Protein AF-A0A7S1EJX0-F1 (afdb_monomer)

Mean predicted aligned error: 4.95 Å

Nearest PDB structures (foldseek):
  8fhs-assembly1_A  TM=8.852E-01  e=8.844E-07  Homo sapiens
  6kzp-assembly1_A  TM=8.295E-01  e=1.237E-06  Homo sapiens
  7tj9-assembly1_A  TM=8.558E-01  e=1.935E-05  Homo sapiens
  7tj8-assembly1_A  TM=8.433E-01  e=1.480E-05  Homo sapiens
  7xve-assembly1_A  TM=8.332E-01  e=1.184E-04  Homo sapiens

Organism: Hemiselmis andersenii (NCBI:txid464988)

Foldseek 3Di:
DVVVVVVLVVLLVQLVVCCVQFQQQLKAKPDPVDFFQVVQADADPVPRHGIDIDHPPQHSNDSVSSSVLSVCCVVVPVVVVVVQSSQQGDDNGTHGDGRPD

Radius of gyration: 15.74 Å; Cα contacts (8 Å, |Δi|>4): 158; chains: 1; bounding box: 34×25×48 Å

Structure (mmCIF, N/CA/C/O backbone):
data_AF-A0A7S1EJX0-F1
#
_entry.id   AF-A0A7S1EJX0-F1
#
loop_
_atom_site.group_PDB
_atom_site.id
_atom_site.type_symbol
_atom_site.label_atom_id
_atom_site.label_alt_id
_atom_site.label_comp_id
_atom_site.label_asym_id
_atom_site.label_entity_id
_atom_site.label_seq_id
_atom_site.pdbx_PDB_ins_code
_atom_site.Cartn_x
_atom_site.Cartn_y
_atom_site.Cartn_z
_atom_site.occupancy
_atom_site.B_iso_or_equiv
_atom_site.auth_seq_id
_atom_site.auth_comp_id
_atom_site.auth_asym_id
_atom_site.auth_atom_id
_atom_site.pdbx_PDB_model_num
ATOM 1 N N . LEU A 1 1 ? -12.470 -1.502 28.607 1.00 82.88 1 LEU A N 1
ATOM 2 C CA . LEU A 1 1 ? -13.043 -2.357 27.542 1.00 82.88 1 LEU A CA 1
ATOM 3 C C . LEU A 1 1 ? -13.936 -1.556 26.591 1.00 82.88 1 LEU A C 1
ATOM 5 O O . LEU A 1 1 ? -13.621 -1.531 25.413 1.00 82.88 1 LEU A O 1
ATOM 9 N N . ASN A 1 2 ? -14.955 -0.834 27.083 1.00 93.19 2 ASN A N 1
ATOM 10 C CA . ASN A 1 2 ? -15.875 -0.037 26.246 1.00 93.19 2 ASN A CA 1
ATOM 11 C C . ASN A 1 2 ? -15.180 0.869 25.213 1.00 93.19 2 ASN A C 1
ATOM 13 O O . ASN A 1 2 ? -15.499 0.799 24.034 1.00 93.19 2 ASN A O 1
ATOM 17 N N . THR A 1 3 ? -14.183 1.657 25.621 1.00 92.94 3 THR A N 1
ATOM 18 C CA . THR A 1 3 ? -13.465 2.567 24.710 1.00 92.94 3 THR A CA 1
ATOM 19 C C . THR A 1 3 ? -12.691 1.835 23.611 1.00 92.94 3 THR A C 1
ATOM 21 O O . THR A 1 3 ? -12.673 2.279 22.469 1.00 92.94 3 THR A O 1
ATOM 24 N N . VAL A 1 4 ? -12.089 0.687 23.936 1.00 93.38 4 VAL A N 1
ATOM 25 C CA . VAL A 1 4 ? -11.338 -0.130 22.968 1.00 93.38 4 VAL A CA 1
ATOM 26 C C . VAL A 1 4 ? -12.286 -0.748 21.944 1.00 93.38 4 VAL A C 1
ATOM 28 O O . VAL A 1 4 ? -11.995 -0.730 20.755 1.00 93.38 4 VAL A O 1
ATOM 31 N N . VAL A 1 5 ? -13.445 -1.239 22.392 1.00 95.38 5 VAL A N 1
ATOM 32 C CA . VAL A 1 5 ? -14.469 -1.801 21.500 1.00 95.38 5 VAL A CA 1
ATOM 33 C C . VAL A 1 5 ? -14.961 -0.743 20.513 1.00 95.38 5 VAL A C 1
ATOM 35 O O . VAL A 1 5 ? -15.015 -1.012 19.319 1.00 95.38 5 VAL A O 1
ATOM 38 N N . ILE A 1 6 ? -15.239 0.476 20.985 1.00 95.56 6 ILE A N 1
ATOM 39 C CA . ILE A 1 6 ? -15.656 1.586 20.117 1.00 95.56 6 ILE A CA 1
ATOM 40 C C . ILE A 1 6 ? -14.575 1.908 19.075 1.00 95.56 6 ILE A C 1
ATOM 42 O O . ILE A 1 6 ? -14.896 2.068 17.899 1.00 95.56 6 ILE A O 1
ATOM 46 N N . ALA A 1 7 ? -13.302 1.957 19.479 1.00 94.06 7 ALA A N 1
ATOM 47 C CA . ALA A 1 7 ? -12.195 2.212 18.557 1.00 94.06 7 ALA A CA 1
ATOM 48 C C . ALA A 1 7 ? -12.068 1.118 17.481 1.00 94.06 7 ALA A C 1
ATOM 50 O O . ALA A 1 7 ? -11.949 1.430 16.299 1.00 94.06 7 ALA A O 1
ATOM 51 N N . LEU A 1 8 ? -12.172 -0.160 17.863 1.00 93.81 8 LEU A N 1
ATOM 52 C CA . LEU A 1 8 ? -12.144 -1.278 16.913 1.00 93.81 8 LEU A CA 1
ATOM 53 C C . LEU A 1 8 ? -13.333 -1.242 15.945 1.00 93.81 8 LEU A C 1
ATOM 55 O O . LEU A 1 8 ? -13.154 -1.484 14.754 1.00 93.81 8 LEU A O 1
ATOM 59 N N . CYS A 1 9 ? -14.532 -0.890 16.421 1.00 95.38 9 CYS A N 1
ATOM 60 C CA . CYS A 1 9 ? -15.697 -0.699 15.556 1.00 95.38 9 CYS A CA 1
ATOM 61 C C . CYS A 1 9 ? -15.484 0.445 14.557 1.00 95.38 9 CYS A C 1
ATOM 63 O O . CYS A 1 9 ? -15.831 0.298 13.387 1.00 95.38 9 CYS A O 1
ATOM 65 N N . ALA A 1 10 ? -14.886 1.560 14.986 1.00 95.06 10 ALA A N 1
ATOM 66 C CA . ALA A 1 10 ? -14.556 2.662 14.088 1.00 95.06 10 ALA A CA 1
ATOM 67 C C . ALA A 1 10 ? -13.551 2.223 13.009 1.00 95.06 10 ALA A C 1
ATOM 69 O O . ALA A 1 10 ? -13.802 2.436 11.824 1.00 95.06 10 ALA A O 1
ATOM 70 N N . PHE A 1 11 ? -12.463 1.542 13.390 1.00 95.06 11 PHE A N 1
ATOM 71 C CA . PHE A 1 11 ? -11.486 1.023 12.426 1.00 95.06 11 PHE A CA 1
ATOM 72 C C . PHE A 1 11 ? -12.091 0.012 11.461 1.00 95.06 11 PHE A C 1
ATOM 74 O O . PHE A 1 11 ? -11.742 0.025 10.286 1.00 95.06 11 PHE A O 1
ATOM 81 N N . PHE A 1 12 ? -13.026 -0.819 11.918 1.00 95.19 12 PHE A N 1
ATOM 82 C CA . PHE A 1 12 ? -13.729 -1.752 11.048 1.00 95.19 12 PHE A CA 1
ATOM 83 C C . PHE A 1 12 ? -14.580 -1.024 9.998 1.00 95.19 12 PHE A C 1
ATOM 85 O O . PHE A 1 12 ? -14.499 -1.347 8.816 1.00 95.19 12 PHE A O 1
ATOM 92 N N . VAL A 1 13 ? -15.351 -0.005 10.397 1.00 95.75 13 VAL A N 1
ATOM 93 C CA . VAL A 1 13 ? -16.177 0.783 9.462 1.00 95.75 13 VAL A CA 1
ATOM 94 C C . VAL A 1 13 ? -15.309 1.503 8.427 1.00 95.75 13 VAL A C 1
ATOM 96 O O . VAL A 1 13 ? -15.585 1.420 7.229 1.00 95.75 13 VAL A O 1
ATOM 99 N N . PHE A 1 14 ? -14.228 2.158 8.860 1.00 93.81 14 PHE A N 1
ATOM 100 C CA . PHE A 1 14 ? -13.286 2.794 7.935 1.00 93.81 14 PHE A CA 1
ATOM 101 C C . PHE A 1 14 ? -12.531 1.774 7.075 1.00 93.81 14 PHE A C 1
ATOM 103 O O . PHE A 1 14 ? -12.295 2.030 5.898 1.00 93.81 14 PHE A O 1
ATOM 110 N N . GLY A 1 15 ? -12.226 0.595 7.618 1.00 93.75 15 GLY A N 1
ATOM 111 C CA . GLY A 1 15 ? -11.628 -0.517 6.888 1.00 93.75 15 GLY A CA 1
ATOM 112 C C . GLY A 1 15 ? -12.515 -0.991 5.737 1.00 93.75 15 GLY A C 1
ATOM 113 O O . GLY A 1 15 ? -12.033 -1.115 4.615 1.00 93.75 15 GLY A O 1
ATOM 114 N N . VAL A 1 16 ? -13.823 -1.171 5.966 1.00 94.19 16 VAL A N 1
ATOM 115 C CA . VAL A 1 16 ? -14.790 -1.506 4.900 1.00 94.19 16 VAL A CA 1
ATOM 116 C C . VAL A 1 16 ? -14.780 -0.445 3.798 1.00 94.19 16 VAL A C 1
ATOM 118 O O . VAL A 1 16 ? -14.729 -0.785 2.617 1.00 94.19 16 VAL A O 1
ATOM 121 N N . MET A 1 17 ? -14.807 0.835 4.176 1.00 93.06 17 MET A N 1
ATOM 122 C CA . MET A 1 17 ? -14.772 1.944 3.220 1.00 93.06 17 MET A CA 1
ATOM 123 C C . MET A 1 17 ? -13.468 1.951 2.408 1.00 93.06 17 MET A C 1
ATOM 125 O O . MET A 1 17 ? -13.501 2.125 1.192 1.00 93.06 17 MET A O 1
ATOM 129 N N . ALA A 1 18 ? -12.326 1.700 3.052 1.00 90.50 18 ALA A N 1
ATOM 130 C CA . ALA A 1 18 ? -11.026 1.641 2.391 1.00 90.50 18 ALA A CA 1
ATOM 131 C C . ALA A 1 18 ? -10.949 0.505 1.356 1.00 90.50 18 ALA A C 1
ATOM 133 O O . ALA A 1 18 ? -10.489 0.731 0.239 1.00 90.50 18 ALA A O 1
ATOM 134 N N . VAL A 1 19 ? -11.474 -0.688 1.669 1.00 91.50 19 VAL A N 1
ATOM 135 C CA . VAL A 1 19 ? -11.551 -1.806 0.705 1.00 91.50 19 VAL A CA 1
ATOM 136 C C . VAL A 1 19 ? -12.361 -1.413 -0.536 1.00 91.50 19 VAL A C 1
ATOM 138 O O . VAL A 1 19 ? -11.999 -1.773 -1.655 1.00 91.50 19 VAL A O 1
ATOM 141 N N . GLN A 1 20 ? -13.448 -0.655 -0.366 1.00 89.56 20 GLN A N 1
ATOM 142 C CA . GLN A 1 20 ? -14.285 -0.227 -1.491 1.00 89.56 20 GLN A CA 1
ATOM 143 C C . GLN A 1 20 ? -13.605 0.823 -2.374 1.00 89.56 20 GLN A C 1
ATOM 145 O O . GLN A 1 20 ? -13.761 0.778 -3.592 1.00 89.56 20 GLN A O 1
ATOM 150 N N . LEU A 1 21 ? -12.852 1.751 -1.777 1.00 87.69 21 LEU A N 1
ATOM 151 C CA . LEU A 1 21 ? -12.210 2.845 -2.507 1.00 87.69 21 LEU A CA 1
ATOM 152 C C . LEU A 1 21 ? -10.902 2.423 -3.190 1.00 87.69 21 LEU A C 1
ATOM 154 O O . LEU A 1 21 ? -10.663 2.807 -4.331 1.00 87.69 21 LEU A O 1
ATOM 158 N N . ILE A 1 22 ? -10.056 1.650 -2.502 1.00 85.75 22 ILE A N 1
ATOM 159 C CA . ILE A 1 22 ? -8.667 1.388 -2.925 1.00 85.75 22 ILE A CA 1
ATOM 160 C C . ILE A 1 22 ? -8.247 -0.088 -2.829 1.00 85.75 22 ILE A C 1
ATOM 162 O O . ILE A 1 22 ? -7.066 -0.405 -2.951 1.00 85.75 22 ILE A O 1
ATOM 166 N N . GLY A 1 23 ? -9.199 -1.005 -2.621 1.00 79.88 23 GLY A N 1
ATOM 167 C CA . GLY A 1 23 ? -8.931 -2.397 -2.237 1.00 79.88 23 GLY A CA 1
ATOM 168 C C . GLY A 1 23 ? -7.968 -3.185 -3.126 1.00 79.88 23 GLY A C 1
ATOM 169 O O . GLY A 1 23 ? -7.250 -4.052 -2.644 1.00 79.88 23 GLY A O 1
ATOM 170 N N . ASP A 1 24 ? -7.935 -2.880 -4.417 1.00 77.00 24 ASP A N 1
ATOM 171 C CA . ASP A 1 24 ? -7.191 -3.651 -5.421 1.00 77.00 24 ASP A CA 1
ATOM 172 C C . ASP A 1 24 ? -6.457 -2.716 -6.408 1.00 77.00 24 ASP A C 1
ATOM 174 O O . ASP A 1 24 ? -5.969 -3.144 -7.440 1.00 77.00 24 ASP A O 1
ATOM 178 N N . SER A 1 25 ? -6.363 -1.411 -6.116 1.00 83.50 25 SER A N 1
ATOM 179 C CA . SER A 1 25 ? -5.783 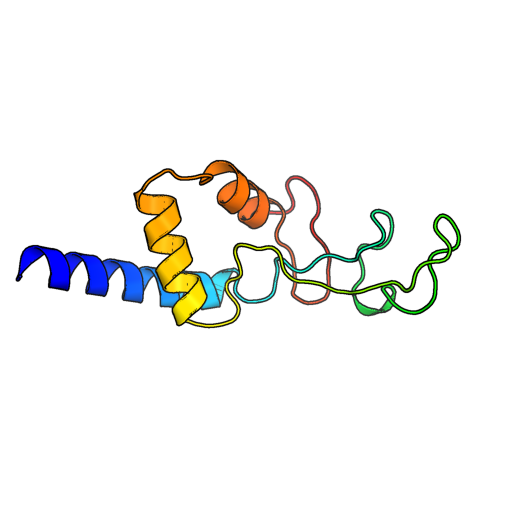-0.403 -7.027 1.00 83.50 25 SER A CA 1
ATOM 180 C C . SER A 1 25 ? -4.337 0.000 -6.711 1.00 83.50 25 SER A C 1
ATOM 182 O O . SER A 1 25 ? -3.791 0.886 -7.368 1.00 83.50 25 SER A O 1
ATOM 184 N N . THR A 1 26 ? -3.706 -0.635 -5.719 1.00 81.69 26 THR A N 1
ATOM 185 C CA . THR A 1 26 ? -2.341 -0.322 -5.245 1.00 81.69 26 THR A CA 1
ATOM 186 C C . THR A 1 26 ? -1.287 -1.356 -5.666 1.00 81.69 26 THR A C 1
ATOM 188 O O . THR A 1 26 ? -0.177 -1.384 -5.125 1.00 81.69 26 THR A O 1
ATOM 191 N N . GLY A 1 27 ? -1.626 -2.241 -6.608 1.00 87.12 27 GLY A N 1
ATOM 192 C CA . GLY A 1 27 ? -0.696 -3.221 -7.173 1.00 87.12 27 GLY A CA 1
ATOM 193 C C . GLY A 1 27 ? 0.397 -2.566 -8.018 1.00 87.12 27 GLY A C 1
ATOM 194 O O . GLY A 1 27 ? 0.179 -1.523 -8.628 1.00 87.12 27 GLY A O 1
ATOM 195 N N . TYR A 1 28 ? 1.583 -3.173 -8.056 1.00 88.50 28 TYR A N 1
ATOM 196 C CA . TYR A 1 28 ? 2.697 -2.706 -8.878 1.00 88.50 28 TYR A CA 1
ATOM 197 C C . TYR A 1 28 ? 3.447 -3.874 -9.526 1.00 88.50 28 TYR A C 1
ATOM 199 O O . TYR A 1 28 ? 3.488 -4.988 -8.995 1.00 88.50 28 TYR A O 1
ATOM 207 N N . CYS A 1 29 ? 4.055 -3.604 -10.680 1.00 90.62 29 CYS A N 1
ATOM 208 C CA . CYS A 1 29 ? 4.957 -4.537 -11.339 1.00 90.62 29 CYS A CA 1
ATOM 209 C C . CYS A 1 29 ? 6.372 -4.405 -10.765 1.00 90.62 29 CYS A C 1
ATOM 211 O O . CYS A 1 29 ? 6.808 -3.311 -10.412 1.00 90.62 29 CYS A O 1
ATOM 213 N N . SER A 1 30 ? 7.123 -5.504 -10.720 1.00 89.00 30 SER A N 1
ATOM 214 C CA . SER A 1 30 ? 8.549 -5.483 -10.366 1.00 89.00 30 SER A CA 1
ATOM 215 C C . SER A 1 30 ? 9.401 -4.628 -11.314 1.00 89.00 30 SER A C 1
ATOM 217 O O . SER A 1 30 ? 10.475 -4.178 -10.924 1.00 89.00 30 SER A O 1
ATOM 219 N N . ASP A 1 31 ? 8.937 -4.438 -12.552 1.00 86.94 31 ASP A N 1
ATOM 220 C CA . ASP A 1 31 ? 9.555 -3.576 -13.558 1.00 86.94 31 ASP A CA 1
ATOM 221 C C . ASP A 1 31 ? 8.955 -2.156 -13.464 1.00 86.94 31 ASP A C 1
ATOM 223 O O . ASP A 1 31 ? 7.745 -1.999 -13.656 1.00 86.94 31 ASP A O 1
ATOM 227 N N . PRO A 1 32 ? 9.764 -1.116 -13.180 1.00 82.62 32 PRO A N 1
ATOM 228 C CA . PRO A 1 32 ? 9.276 0.249 -12.984 1.00 82.62 32 PRO A CA 1
ATOM 229 C C . PRO A 1 32 ? 8.729 0.901 -14.261 1.00 82.62 32 PRO A C 1
ATOM 231 O O . PRO A 1 32 ? 8.016 1.901 -14.169 1.00 82.62 32 PRO A O 1
ATOM 234 N N . PHE A 1 33 ? 9.048 0.372 -15.446 1.00 84.50 33 PHE A N 1
ATOM 235 C CA . PHE A 1 33 ? 8.572 0.925 -16.716 1.00 84.50 33 PHE A CA 1
ATOM 236 C C . PHE A 1 33 ? 7.217 0.352 -17.143 1.00 84.50 33 PHE A C 1
ATOM 238 O O . PHE A 1 33 ? 6.549 0.917 -18.011 1.00 84.50 33 PHE A O 1
ATOM 245 N N . VAL A 1 34 ? 6.789 -0.752 -16.526 1.00 86.81 34 VAL A N 1
ATOM 246 C CA . VAL A 1 34 ? 5.551 -1.448 -16.873 1.00 86.81 34 VAL A CA 1
ATOM 247 C C . VAL A 1 34 ? 4.440 -1.048 -15.908 1.00 86.81 34 VAL A C 1
ATOM 249 O O . VAL A 1 34 ? 4.374 -1.491 -14.765 1.00 86.81 34 VAL A O 1
ATOM 252 N N . LEU A 1 35 ? 3.534 -0.208 -16.406 1.00 86.81 35 LEU A N 1
ATOM 253 C CA . LEU A 1 35 ? 2.390 0.312 -15.653 1.00 86.81 35 LEU A CA 1
ATOM 254 C C . LEU A 1 35 ? 1.093 -0.458 -15.913 1.00 86.81 35 LEU A C 1
ATOM 256 O O . LEU A 1 35 ? 0.093 -0.174 -15.271 1.00 86.81 35 LEU A O 1
ATOM 260 N N . ASP A 1 36 ? 1.070 -1.387 -16.860 1.00 88.81 36 ASP A N 1
ATOM 261 C CA . ASP A 1 36 ? -0.117 -2.184 -17.167 1.00 88.81 36 ASP A CA 1
ATOM 262 C C . ASP A 1 36 ? 0.083 -3.606 -16.642 1.00 88.81 36 ASP A C 1
ATOM 264 O O . ASP A 1 36 ? 1.094 -4.256 -16.932 1.00 88.81 36 ASP A O 1
ATOM 268 N N . ARG A 1 37 ? -0.881 -4.104 -15.866 1.00 86.81 37 ARG A N 1
ATOM 269 C CA . ARG A 1 37 ? -0.861 -5.458 -15.314 1.00 86.81 37 ARG A CA 1
ATOM 270 C C . ARG A 1 37 ? -0.759 -6.511 -16.412 1.00 86.81 37 ARG A C 1
ATOM 272 O O . ARG A 1 37 ? -0.046 -7.495 -16.229 1.00 86.81 37 ARG A O 1
ATOM 279 N N . ALA A 1 38 ? -1.414 -6.301 -17.556 1.00 87.38 38 ALA A N 1
ATOM 280 C CA . ALA A 1 38 ? -1.370 -7.239 -18.678 1.00 87.38 38 ALA A CA 1
ATOM 281 C C . ALA A 1 38 ? 0.024 -7.319 -19.321 1.00 87.38 38 ALA A C 1
ATOM 283 O O . ALA A 1 38 ? 0.407 -8.360 -19.851 1.00 87.38 38 ALA A O 1
ATOM 284 N N . MET A 1 39 ? 0.795 -6.231 -19.247 1.00 85.88 39 MET A N 1
ATOM 285 C CA . MET A 1 39 ? 2.165 -6.159 -19.757 1.00 85.88 39 MET A CA 1
ATOM 286 C C . MET A 1 39 ? 3.204 -6.639 -18.733 1.00 85.88 39 MET A C 1
ATOM 288 O O . MET A 1 39 ? 4.351 -6.894 -19.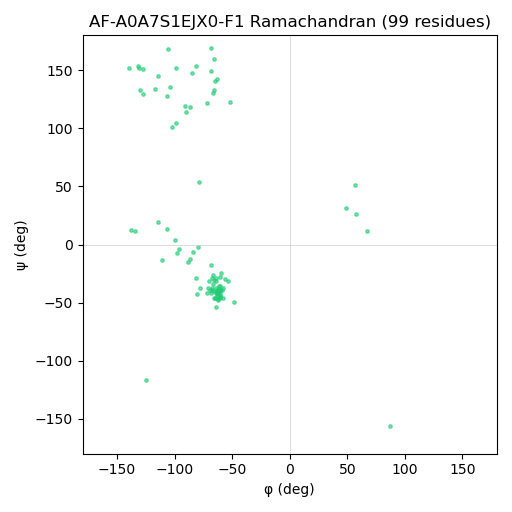099 1.00 85.88 39 MET A O 1
ATOM 292 N N . CYS A 1 40 ? 2.822 -6.809 -17.461 1.00 86.81 40 CYS A N 1
ATOM 293 C CA . CYS A 1 40 ? 3.684 -7.320 -16.390 1.00 86.81 40 CYS A CA 1
ATOM 294 C C . CYS A 1 40 ? 3.827 -8.852 -16.455 1.00 86.81 40 CYS A C 1
ATOM 296 O O . CYS A 1 40 ? 3.568 -9.574 -15.493 1.00 86.81 40 CYS A O 1
ATOM 298 N N . VAL A 1 41 ? 4.222 -9.360 -17.619 1.00 87.44 41 VAL A N 1
ATOM 299 C CA . VAL A 1 41 ? 4.441 -10.784 -17.883 1.00 87.44 41 VAL A CA 1
ATOM 300 C C . VAL A 1 41 ? 5.786 -10.991 -18.580 1.00 87.44 41 VAL A C 1
ATOM 302 O O . VAL A 1 41 ? 6.305 -10.102 -19.258 1.00 87.44 41 VAL A O 1
ATOM 305 N N . GLY A 1 42 ? 6.369 -12.177 -18.405 1.00 87.56 42 GLY A N 1
ATOM 306 C CA . GLY A 1 42 ? 7.644 -12.549 -19.020 1.00 87.56 42 GLY A CA 1
ATOM 307 C C . GLY A 1 42 ? 8.870 -12.151 -18.198 1.00 87.56 42 GLY A C 1
ATOM 308 O O . GLY A 1 42 ? 8.807 -12.032 -16.975 1.00 87.56 42 GLY A O 1
ATOM 309 N N . VAL A 1 43 ? 10.006 -12.007 -18.876 1.00 85.38 43 VAL A N 1
ATOM 310 C CA . VAL A 1 43 ? 11.299 -11.663 -18.271 1.00 85.38 43 VAL A CA 1
ATOM 311 C C . VAL A 1 43 ? 11.598 -10.195 -18.555 1.00 85.38 43 VAL A C 1
ATOM 313 O O . VAL A 1 43 ? 11.384 -9.717 -19.666 1.00 85.38 43 VAL A O 1
ATOM 316 N N . ASP A 1 44 ? 12.058 -9.482 -17.536 1.00 84.81 44 ASP A N 1
ATOM 317 C CA . ASP A 1 44 ? 12.582 -8.131 -17.669 1.00 84.81 44 ASP A CA 1
ATOM 318 C C . ASP A 1 44 ? 13.950 -8.181 -18.366 1.00 84.81 44 ASP A C 1
ATOM 320 O O . ASP A 1 44 ? 14.874 -8.848 -17.898 1.00 84.81 44 ASP A O 1
ATOM 324 N N . GLU A 1 45 ? 14.076 -7.488 -19.497 1.00 80.50 45 GLU A N 1
ATOM 325 C CA . GLU A 1 45 ? 15.296 -7.460 -20.309 1.00 80.50 45 GLU A CA 1
ATOM 326 C C . GLU A 1 45 ? 16.459 -6.758 -19.596 1.00 80.50 45 GLU A C 1
ATOM 328 O O . GLU A 1 45 ? 17.617 -7.081 -19.854 1.00 80.50 45 GLU A O 1
ATOM 333 N N . ALA A 1 46 ? 16.170 -5.832 -18.674 1.00 81.94 46 ALA A N 1
ATOM 334 C CA . ALA A 1 46 ? 17.201 -5.086 -17.959 1.00 81.94 46 ALA A CA 1
ATOM 335 C C . ALA A 1 46 ? 17.843 -5.908 -16.833 1.00 81.94 46 ALA A C 1
ATOM 337 O O . ALA A 1 46 ? 19.043 -5.796 -16.580 1.00 81.94 46 ALA A O 1
ATOM 338 N N . THR A 1 47 ? 17.049 -6.727 -16.139 1.00 81.88 47 THR A N 1
ATOM 339 C CA . THR A 1 47 ? 17.500 -7.470 -14.951 1.00 81.88 47 THR A CA 1
ATOM 340 C C . THR A 1 47 ? 17.604 -8.978 -15.167 1.00 81.88 47 THR A C 1
ATOM 342 O O . THR A 1 47 ? 18.187 -9.674 -14.334 1.00 81.88 47 THR A O 1
ATOM 345 N N . GLY A 1 48 ? 17.036 -9.509 -16.253 1.00 84.81 48 GLY A N 1
ATOM 346 C CA . GLY A 1 48 ? 16.941 -10.946 -16.517 1.00 84.81 48 GLY A CA 1
ATOM 347 C C . GLY A 1 48 ? 16.026 -11.696 -15.541 1.00 84.81 48 GLY A C 1
ATOM 348 O O . GLY A 1 48 ? 16.048 -12.926 -15.500 1.00 84.81 48 GLY A O 1
ATOM 349 N N . ARG A 1 49 ? 15.236 -10.984 -14.723 1.00 86.56 49 ARG A N 1
ATOM 350 C CA . ARG A 1 49 ? 14.328 -11.571 -13.723 1.00 86.56 49 ARG A CA 1
ATOM 351 C C . ARG A 1 49 ? 12.905 -11.634 -14.265 1.00 86.56 49 ARG A C 1
ATOM 353 O O . ARG A 1 49 ? 12.507 -10.824 -15.094 1.00 86.56 49 ARG A O 1
ATOM 360 N N . MET A 1 50 ? 12.117 -12.597 -13.791 1.00 87.25 50 MET A N 1
ATOM 361 C CA . MET A 1 50 ? 10.698 -12.670 -14.151 1.00 87.25 50 MET A CA 1
ATOM 362 C C . MET A 1 50 ? 9.943 -11.463 -13.590 1.00 87.25 50 MET A C 1
ATOM 364 O O . MET A 1 50 ? 10.098 -11.134 -12.411 1.00 87.25 50 MET A O 1
ATOM 368 N N . ARG A 1 51 ? 9.118 -10.833 -14.433 1.00 90.12 51 ARG A N 1
ATOM 369 C CA . ARG A 1 51 ? 8.195 -9.781 -14.015 1.00 90.12 51 ARG A CA 1
ATOM 370 C C . ARG A 1 51 ? 7.135 -10.379 -13.102 1.00 90.12 51 ARG A C 1
ATOM 372 O O . ARG A 1 51 ? 6.533 -11.402 -13.423 1.00 90.12 51 ARG A O 1
ATOM 379 N N . LEU A 1 52 ? 6.929 -9.745 -11.956 1.00 90.00 52 LEU A N 1
ATOM 380 C CA . LEU A 1 52 ? 5.969 -10.176 -10.950 1.00 90.00 52 LEU A CA 1
ATOM 381 C C . LEU A 1 52 ? 5.066 -9.002 -10.599 1.00 90.00 52 LEU A C 1
ATOM 383 O O . LEU A 1 52 ? 5.547 -7.913 -10.287 1.00 90.00 52 LEU A O 1
ATOM 387 N N . TRP A 1 53 ? 3.759 -9.241 -10.639 1.00 89.06 53 TRP A N 1
ATOM 388 C CA . TRP A 1 53 ? 2.772 -8.309 -10.115 1.00 89.06 53 TRP A CA 1
ATOM 389 C C . TRP A 1 53 ? 2.578 -8.579 -8.628 1.00 89.06 53 TRP A C 1
ATOM 391 O O . TRP A 1 53 ? 2.165 -9.674 -8.242 1.00 89.06 53 TRP A O 1
ATOM 401 N N . SER A 1 54 ? 2.880 -7.592 -7.793 1.00 86.69 54 SER A N 1
ATOM 402 C CA . SER A 1 54 ? 2.795 -7.715 -6.339 1.00 86.69 54 SER A CA 1
ATOM 403 C C . SER A 1 54 ? 2.029 -6.555 -5.717 1.00 86.69 54 SER A C 1
ATOM 405 O O . SER A 1 54 ? 2.009 -5.440 -6.236 1.00 86.69 54 SER A O 1
ATOM 407 N N . ALA A 1 55 ? 1.407 -6.821 -4.572 1.00 80.62 55 ALA A N 1
ATOM 408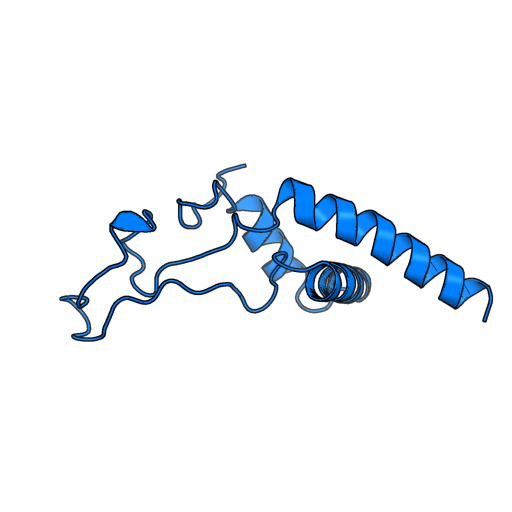 C CA . ALA A 1 55 ? 0.819 -5.797 -3.722 1.00 80.62 55 ALA A CA 1
ATOM 409 C C . ALA A 1 55 ? 1.889 -5.129 -2.846 1.00 80.62 55 ALA A C 1
ATOM 411 O O . ALA A 1 55 ? 2.900 -5.746 -2.505 1.00 80.62 55 ALA A O 1
ATOM 412 N N . ARG A 1 56 ? 1.654 -3.877 -2.434 1.00 77.44 56 ARG A N 1
ATOM 413 C CA . ARG A 1 56 ? 2.445 -3.242 -1.367 1.00 77.44 56 ARG A CA 1
ATOM 414 C C . ARG A 1 56 ? 2.223 -3.934 -0.020 1.00 77.44 56 ARG A C 1
ATOM 416 O O . ARG A 1 56 ? 1.203 -4.579 0.199 1.00 77.44 56 ARG A O 1
ATOM 423 N N . ALA A 1 57 ? 3.171 -3.724 0.897 1.00 70.25 57 ALA A N 1
ATOM 424 C CA . ALA A 1 57 ? 3.119 -4.233 2.271 1.00 70.25 57 ALA A CA 1
ATOM 425 C C . ALA A 1 57 ? 1.853 -3.798 3.035 1.00 70.25 57 ALA A C 1
ATOM 427 O O . ALA A 1 57 ? 1.374 -4.530 3.894 1.00 70.25 57 ALA A O 1
ATOM 428 N N . ILE A 1 58 ? 1.303 -2.626 2.698 1.00 73.38 58 ILE A N 1
ATOM 429 C CA . ILE A 1 58 ? 0.013 -2.142 3.194 1.00 73.38 58 ILE A CA 1
ATOM 430 C C . ILE A 1 58 ? -0.997 -2.355 2.071 1.00 73.38 58 ILE A C 1
ATOM 432 O O . ILE A 1 58 ? -1.010 -1.622 1.078 1.00 73.38 58 ILE A O 1
ATOM 436 N N . SER A 1 59 ? -1.777 -3.419 2.207 1.00 79.62 59 SER A N 1
ATOM 437 C CA . SER A 1 59 ? -2.691 -3.916 1.187 1.00 79.62 59 SER A CA 1
ATOM 438 C C . SER A 1 59 ? -4.140 -3.774 1.672 1.00 79.62 59 SER A C 1
ATOM 440 O O . SER A 1 59 ? -4.412 -3.902 2.862 1.00 79.62 59 SER A O 1
ATOM 442 N N . TYR A 1 60 ? -5.079 -3.484 0.766 1.00 87.62 60 TYR A N 1
ATOM 443 C CA . TYR A 1 60 ? -6.503 -3.293 1.099 1.00 87.62 60 TYR A CA 1
ATOM 444 C C . TYR A 1 60 ? -7.395 -4.382 0.483 1.00 87.62 60 TYR A C 1
ATOM 446 O O . TYR A 1 60 ? -8.607 -4.213 0.364 1.00 87.62 60 TYR A O 1
ATOM 454 N N . TYR A 1 61 ? -6.803 -5.516 0.100 1.00 83.38 61 TYR A N 1
ATOM 455 C CA . TYR A 1 61 ? -7.495 -6.590 -0.618 1.00 83.38 61 TYR A CA 1
ATOM 456 C C . TYR A 1 61 ? -8.511 -7.325 0.267 1.00 83.38 61 TYR A C 1
ATOM 458 O O . TYR A 1 61 ? -9.524 -7.823 -0.222 1.00 83.38 61 TYR A O 1
ATOM 466 N N . TRP A 1 62 ? -8.232 -7.409 1.572 1.00 86.62 62 TRP A N 1
ATOM 467 C CA . TRP A 1 62 ? -9.049 -8.110 2.561 1.00 86.62 62 TRP A CA 1
ATOM 468 C C . TRP A 1 62 ? -9.371 -7.170 3.719 1.00 86.62 62 TRP A C 1
ATOM 470 O O . TRP A 1 62 ? -8.591 -6.285 4.069 1.00 86.62 62 TRP A O 1
ATOM 480 N N . ILE A 1 63 ? -10.518 -7.389 4.362 1.00 90.50 63 ILE A N 1
ATOM 481 C CA . ILE A 1 63 ? -10.989 -6.507 5.437 1.00 90.50 63 ILE A CA 1
ATOM 482 C C . ILE A 1 63 ? -10.079 -6.503 6.673 1.00 90.50 63 ILE A C 1
ATOM 484 O O . ILE A 1 63 ? -9.992 -5.493 7.371 1.00 90.50 63 ILE A O 1
ATOM 488 N N . GLY A 1 64 ? -9.380 -7.614 6.926 1.00 89.62 64 GLY A N 1
ATOM 489 C CA . GLY A 1 64 ? -8.392 -7.725 8.000 1.00 89.62 64 GLY A CA 1
ATOM 490 C C . GLY A 1 64 ? -7.205 -6.792 7.773 1.00 89.62 64 GLY A C 1
ATOM 491 O O . GLY A 1 64 ? -6.931 -5.944 8.621 1.00 89.62 64 GLY A O 1
ATOM 492 N N . ASP A 1 65 ? -6.578 -6.885 6.600 1.00 89.44 65 ASP A N 1
ATOM 493 C CA . ASP A 1 65 ? -5.464 -6.017 6.209 1.00 89.44 65 ASP A CA 1
ATOM 494 C C . ASP A 1 65 ? -5.886 -4.546 6.171 1.00 89.44 65 ASP A C 1
ATOM 496 O O . ASP A 1 65 ? -5.162 -3.687 6.670 1.00 89.44 65 ASP A O 1
ATOM 500 N N . ALA A 1 66 ? -7.089 -4.241 5.674 1.00 91.38 66 ALA A N 1
ATOM 501 C CA . ALA A 1 66 ? -7.607 -2.875 5.667 1.00 91.38 66 ALA A CA 1
ATOM 502 C C . ALA A 1 66 ? -7.807 -2.315 7.085 1.00 91.38 66 ALA A C 1
ATOM 504 O O . ALA A 1 66 ? -7.453 -1.169 7.358 1.00 91.38 66 ALA A O 1
ATOM 505 N N . THR A 1 67 ? -8.333 -3.122 8.011 1.00 92.94 67 THR A N 1
ATOM 506 C CA . THR A 1 67 ? -8.532 -2.710 9.411 1.00 92.94 67 THR A CA 1
ATOM 507 C C . THR A 1 67 ? -7.193 -2.545 10.139 1.00 92.94 67 THR A C 1
ATOM 509 O O . THR A 1 67 ? -7.019 -1.587 10.892 1.00 92.94 67 THR A O 1
ATOM 512 N N . LEU A 1 68 ? -6.217 -3.424 9.877 1.00 91.31 68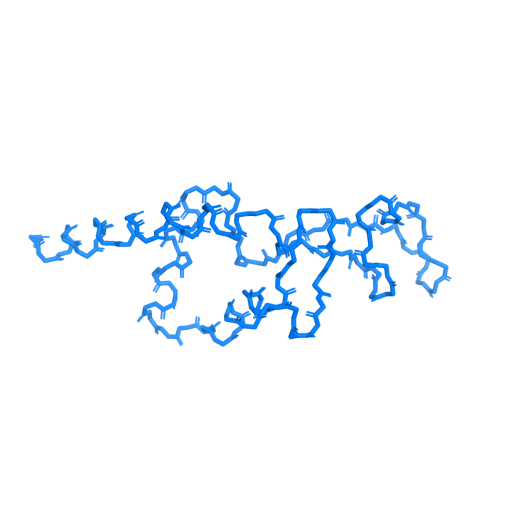 LEU A N 1
ATOM 513 C CA . LEU A 1 68 ? -4.844 -3.280 10.371 1.00 91.31 68 LEU A CA 1
ATOM 514 C C . LEU A 1 68 ? -4.178 -2.016 9.806 1.00 91.31 68 LEU A C 1
ATOM 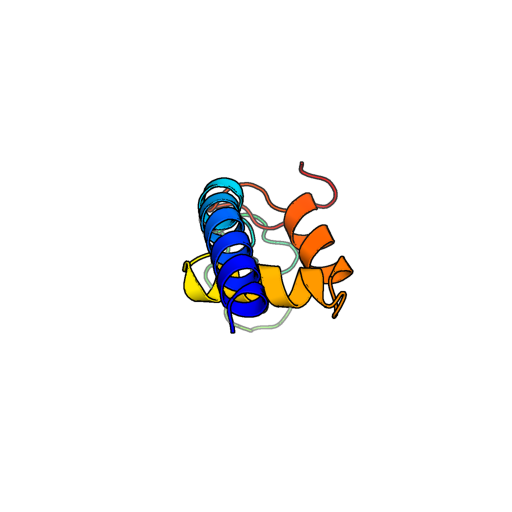516 O O . LEU A 1 68 ? -3.530 -1.279 10.544 1.00 91.31 68 LEU A O 1
ATOM 520 N N . SER A 1 69 ? -4.400 -1.720 8.527 1.00 89.56 69 SER A N 1
ATOM 521 C CA . SER A 1 69 ? -3.907 -0.503 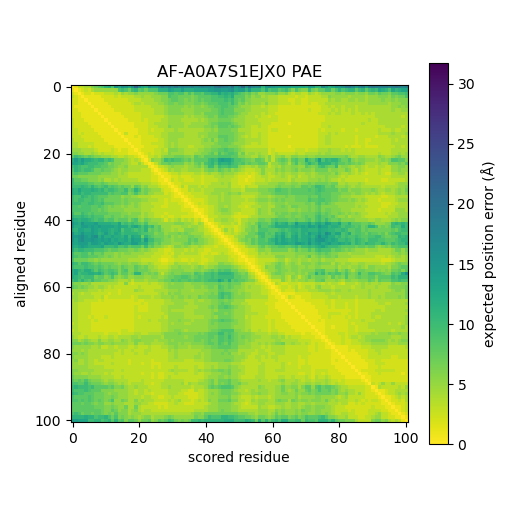7.877 1.00 89.56 69 SER A CA 1
ATOM 522 C C . SER A 1 69 ? -4.495 0.758 8.519 1.00 89.56 69 SER A C 1
ATOM 524 O O . SER A 1 69 ? -3.765 1.716 8.758 1.00 89.56 69 SER A O 1
ATOM 526 N N . MET A 1 70 ? -5.784 0.753 8.886 1.00 91.38 70 MET A N 1
ATOM 527 C CA . MET A 1 70 ? -6.399 1.855 9.645 1.00 91.38 70 MET A CA 1
ATOM 528 C C . MET A 1 70 ? -5.759 2.044 11.024 1.00 91.38 70 MET A C 1
ATOM 530 O O . MET A 1 70 ? -5.568 3.177 11.462 1.00 91.38 70 MET A O 1
ATOM 534 N N . PHE A 1 71 ? -5.400 0.952 11.700 1.00 92.12 71 PHE A N 1
ATOM 535 C CA . PHE A 1 71 ? -4.694 1.023 12.978 1.00 92.12 71 PHE A CA 1
ATOM 536 C C . PHE A 1 71 ? -3.293 1.638 12.827 1.00 92.12 71 PHE A C 1
ATOM 538 O O . PHE A 1 71 ? -2.954 2.544 13.583 1.00 92.12 71 PHE A O 1
ATOM 545 N N . VAL A 1 72 ? -2.523 1.208 11.822 1.00 91.25 72 VAL A N 1
ATOM 546 C CA . VAL A 1 72 ? -1.179 1.733 11.506 1.00 91.25 72 VAL A CA 1
ATOM 547 C C . VAL A 1 72 ? -1.219 3.228 11.161 1.00 91.25 72 VAL A C 1
ATOM 549 O O . VAL A 1 72 ? -0.411 4.017 11.657 1.00 91.25 72 VAL A O 1
ATOM 552 N N . LEU A 1 73 ? -2.214 3.648 10.373 1.00 90.62 73 LEU A N 1
ATOM 553 C CA . LEU A 1 73 ? -2.464 5.062 10.085 1.00 90.62 73 LEU A CA 1
ATOM 554 C C . LEU A 1 73 ? -2.787 5.852 11.360 1.00 90.62 73 LEU A C 1
ATOM 556 O O . LEU A 1 73 ? -2.244 6.935 11.570 1.00 90.62 73 LEU A O 1
ATOM 560 N N . ALA A 1 74 ? -3.648 5.313 12.228 1.00 92.50 74 ALA A N 1
ATOM 561 C CA . ALA A 1 74 ? -4.020 5.961 13.482 1.00 92.50 74 ALA A CA 1
ATOM 562 C C . ALA A 1 74 ? -2.843 6.070 14.467 1.00 92.50 74 ALA A C 1
ATOM 564 O O . ALA A 1 74 ? -2.780 7.035 15.230 1.00 92.50 74 ALA A O 1
ATOM 565 N N . SER A 1 75 ? -1.897 5.124 14.437 1.00 93.75 75 SER A N 1
ATOM 566 C CA . SER A 1 75 ? -0.657 5.187 15.219 1.00 93.75 75 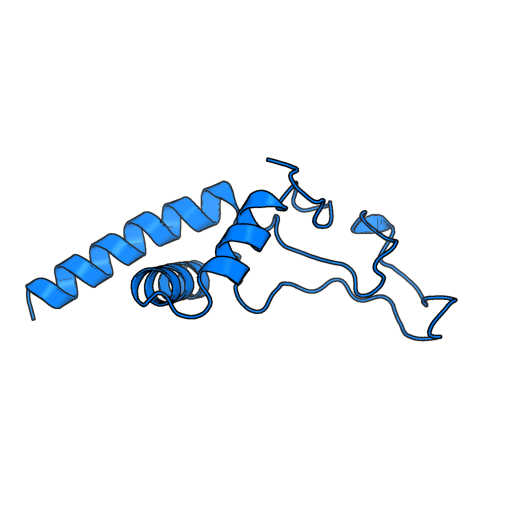SER A CA 1
ATOM 567 C C . SE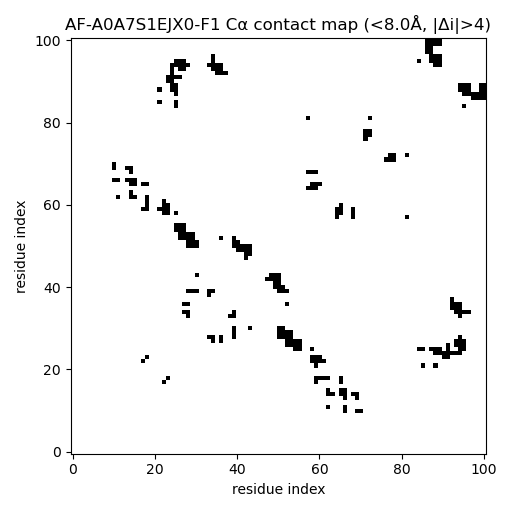R A 1 75 ? 0.418 6.086 14.604 1.00 93.75 75 SER A C 1
ATOM 569 O O . SER A 1 75 ? 1.466 6.253 15.222 1.00 93.75 75 SER A O 1
ATOM 571 N N . GLN A 1 76 ? 0.164 6.672 13.426 1.00 92.25 76 GLN A N 1
ATOM 572 C CA . GLN A 1 76 ? 1.120 7.481 12.658 1.00 92.25 76 GLN A CA 1
ATOM 573 C C . GLN A 1 76 ? 2.410 6.726 12.301 1.00 92.25 76 GLN A C 1
ATOM 575 O O . GLN A 1 76 ? 3.458 7.338 12.106 1.00 92.25 76 GLN A O 1
ATOM 580 N N . ASP A 1 77 ? 2.345 5.399 12.208 1.00 90.25 77 ASP A N 1
ATOM 581 C CA . ASP A 1 77 ? 3.507 4.586 11.862 1.00 90.25 77 ASP A CA 1
ATOM 582 C C . ASP A 1 77 ? 3.560 4.413 10.342 1.00 90.25 77 ASP A C 1
ATOM 584 O O . ASP A 1 77 ? 2.652 3.827 9.756 1.00 90.25 77 ASP A O 1
ATOM 588 N N . ASN A 1 78 ? 4.587 4.971 9.692 1.00 87.50 78 ASN A N 1
ATOM 589 C CA . ASN A 1 78 ? 4.759 4.940 8.232 1.00 87.50 78 ASN A CA 1
ATOM 590 C C . ASN A 1 78 ? 3.490 5.356 7.450 1.00 87.50 78 ASN A C 1
ATOM 592 O O . ASN A 1 78 ? 3.219 4.868 6.343 1.00 87.50 78 ASN A O 1
ATOM 596 N N . TRP A 1 79 ? 2.684 6.249 8.031 1.00 89.81 79 TRP A N 1
ATOM 597 C CA . TRP A 1 79 ? 1.398 6.670 7.480 1.00 89.81 79 TRP A CA 1
ATOM 598 C C . TRP A 1 79 ? 1.568 7.396 6.141 1.00 89.81 79 TRP A C 1
ATOM 600 O O . TRP A 1 79 ? 0.726 7.278 5.251 1.00 89.81 79 TRP A O 1
ATOM 610 N N . GLU A 1 80 ? 2.688 8.092 5.964 1.00 91.62 80 GLU A N 1
ATOM 611 C CA . GLU A 1 80 ? 3.067 8.781 4.740 1.00 91.62 80 GLU A CA 1
ATOM 612 C C . GLU A 1 80 ? 3.206 7.807 3.564 1.00 91.62 80 GLU A C 1
ATOM 614 O O . GLU A 1 80 ? 2.739 8.094 2.464 1.00 91.62 80 GLU A O 1
ATOM 619 N N . TYR A 1 81 ? 3.761 6.612 3.790 1.00 88.31 81 TYR A N 1
ATOM 620 C CA . TYR A 1 81 ? 3.923 5.605 2.743 1.00 88.31 81 TYR A CA 1
ATOM 621 C C . TYR A 1 81 ? 2.570 5.055 2.277 1.00 88.31 81 TYR A C 1
ATOM 623 O O . TYR A 1 81 ? 2.362 4.844 1.077 1.00 88.31 81 TYR A O 1
ATOM 631 N N . ALA A 1 82 ? 1.646 4.849 3.220 1.00 87.94 82 ALA A N 1
ATOM 632 C CA . ALA A 1 82 ? 0.275 4.441 2.931 1.00 87.94 82 ALA A CA 1
ATOM 633 C C . ALA A 1 82 ? -0.506 5.542 2.196 1.00 87.94 82 ALA A C 1
ATOM 635 O O . ALA A 1 82 ? -1.230 5.244 1.248 1.00 87.94 82 ALA A O 1
ATOM 636 N N . MET A 1 83 ? -0.325 6.806 2.585 1.00 89.25 83 MET A N 1
ATOM 637 C CA . MET A 1 83 ? -0.970 7.944 1.927 1.00 89.25 83 MET A CA 1
ATOM 638 C C . MET A 1 83 ? -0.478 8.138 0.495 1.00 89.25 83 MET A C 1
ATOM 640 O O . MET A 1 83 ? -1.303 8.254 -0.407 1.00 89.25 83 MET A O 1
ATOM 644 N N . TYR A 1 84 ? 0.837 8.093 0.253 1.00 90.19 84 TYR A N 1
ATOM 645 C CA . TYR A 1 84 ? 1.368 8.156 -1.112 1.00 90.19 84 TYR A CA 1
ATOM 646 C C . TYR A 1 84 ? 0.865 6.989 -1.967 1.00 90.19 84 TYR A C 1
ATOM 648 O O . TYR A 1 84 ? 0.497 7.190 -3.119 1.00 90.19 84 TYR A O 1
ATOM 656 N N . ALA A 1 85 ? 0.765 5.782 -1.395 1.00 87.88 85 ALA A N 1
ATOM 657 C CA . ALA A 1 85 ? 0.170 4.646 -2.100 1.00 87.88 85 ALA A CA 1
ATOM 658 C C . ALA A 1 85 ? -1.296 4.899 -2.489 1.00 87.88 85 ALA A C 1
ATOM 660 O O . ALA A 1 85 ? -1.723 4.439 -3.542 1.00 87.88 85 ALA A O 1
ATOM 661 N N . GLY A 1 86 ? -2.056 5.608 -1.649 1.00 88.31 86 GLY A N 1
ATOM 662 C CA . GLY A 1 86 ? -3.444 5.976 -1.924 1.00 88.31 86 GLY A CA 1
ATOM 663 C C . GLY A 1 86 ? -3.591 7.053 -3.003 1.00 88.31 86 GLY A C 1
ATOM 664 O O . GLY A 1 86 ? -4.453 6.922 -3.867 1.00 88.31 86 GLY A O 1
ATOM 665 N N . VAL A 1 87 ? -2.738 8.083 -2.986 1.00 90.88 87 VAL A N 1
ATOM 666 C CA . VAL A 1 87 ? -2.723 9.166 -3.995 1.00 90.88 87 VAL A CA 1
ATOM 667 C C . VAL A 1 87 ? -2.290 8.650 -5.371 1.00 90.88 87 VAL A C 1
ATOM 669 O O . VAL A 1 87 ? -2.842 9.043 -6.399 1.00 90.88 87 VAL A O 1
ATOM 672 N N . ASP A 1 88 ? -1.332 7.725 -5.397 1.00 89.81 88 ASP A N 1
ATOM 673 C CA . ASP A 1 88 ? -0.825 7.147 -6.642 1.00 89.81 88 ASP A CA 1
ATOM 674 C C . ASP A 1 88 ? -1.683 5.983 -7.164 1.00 89.81 88 ASP A C 1
ATOM 676 O O . ASP A 1 88 ? -1.429 5.471 -8.261 1.00 89.81 88 ASP A O 1
ATOM 680 N N . ALA A 1 89 ? -2.683 5.545 -6.389 1.00 88.50 89 ALA A N 1
ATOM 681 C CA . ALA A 1 89 ? -3.573 4.452 -6.754 1.00 88.50 89 ALA A CA 1
ATOM 682 C C . ALA A 1 89 ? -4.384 4.803 -8.006 1.00 88.50 89 ALA A C 1
ATOM 684 O O . ALA A 1 89 ? -4.831 5.933 -8.188 1.00 88.50 89 ALA A O 1
ATOM 685 N N . ARG A 1 90 ? -4.613 3.820 -8.878 1.00 88.62 90 ARG A N 1
ATOM 686 C CA . ARG A 1 90 ? -5.399 4.015 -10.107 1.00 88.62 90 ARG A CA 1
ATOM 687 C C . ARG A 1 90 ? -6.553 3.026 -10.173 1.00 88.62 90 ARG A C 1
ATOM 689 O O . ARG A 1 90 ? -7.451 3.044 -9.339 1.00 88.62 90 ARG A O 1
ATOM 696 N N . SER A 1 91 ? -6.523 2.164 -11.182 1.00 86.81 91 SER A N 1
ATOM 697 C CA . SER A 1 91 ? -7.443 1.050 -11.357 1.00 86.81 91 SER A CA 1
ATOM 698 C C . SER A 1 91 ? -6.719 -0.251 -11.031 1.00 86.81 91 SER A C 1
ATOM 700 O O . SER A 1 91 ? -5.497 -0.279 -10.952 1.00 86.81 91 SER A O 1
ATOM 702 N N . ARG A 1 92 ? -7.467 -1.343 -10.898 1.00 85.81 92 ARG A N 1
ATOM 703 C CA . ARG A 1 92 ? -6.942 -2.672 -10.544 1.00 85.81 92 ARG A CA 1
ATOM 704 C C . ARG A 1 92 ? -5.924 -3.232 -11.535 1.00 85.81 92 ARG A C 1
ATOM 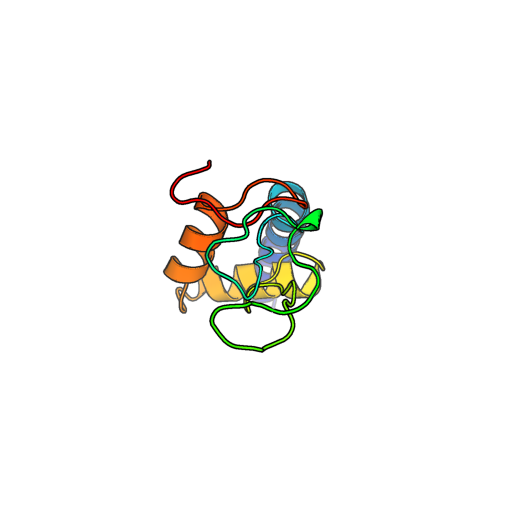706 O O . ARG A 1 92 ? -5.052 -4.018 -11.177 1.00 85.81 92 ARG A O 1
ATOM 713 N N . ASP A 1 93 ? -6.041 -2.809 -12.786 1.00 88.12 93 ASP A N 1
ATOM 714 C CA . ASP A 1 93 ? -5.195 -3.279 -13.883 1.00 88.12 93 ASP A CA 1
ATOM 715 C C . ASP A 1 93 ? -4.016 -2.341 -14.163 1.00 88.12 93 ASP A C 1
ATOM 717 O O . ASP A 1 93 ? -3.174 -2.639 -15.005 1.00 88.12 93 ASP A O 1
ATOM 721 N N . LEU A 1 94 ? -3.940 -1.204 -13.466 1.00 89.50 94 LEU A N 1
ATOM 722 C CA . LEU A 1 94 ? -2.929 -0.182 -13.697 1.00 89.50 94 LEU A CA 1
ATOM 723 C C . LEU A 1 94 ? -2.050 -0.020 -12.461 1.00 89.50 94 LEU A C 1
ATOM 725 O O . LEU A 1 94 ? -2.536 0.100 -11.343 1.00 89.50 94 LEU A O 1
ATOM 729 N N . GLY A 1 95 ? -0.745 0.031 -12.691 1.00 88.56 95 GLY A N 1
ATOM 730 C CA . GLY A 1 95 ? 0.253 0.334 -11.684 1.00 88.56 95 GLY A CA 1
ATOM 731 C C . GLY A 1 95 ? 0.168 1.788 -11.210 1.00 88.56 95 GLY A C 1
ATOM 732 O O . GLY A 1 95 ? -0.520 2.619 -11.825 1.00 88.56 95 GLY A O 1
ATOM 733 N N . PRO A 1 96 ? 0.889 2.114 -10.125 1.00 89.38 96 PRO A N 1
ATOM 734 C CA . PRO A 1 96 ? 0.842 3.432 -9.518 1.00 89.38 96 PRO A CA 1
ATOM 735 C C . PRO A 1 96 ? 1.401 4.493 -10.467 1.00 89.38 96 PRO A C 1
ATOM 737 O O . PRO A 1 96 ? 2.407 4.276 -11.147 1.00 89.38 96 PRO A O 1
ATOM 740 N N . LYS A 1 97 ? 0.772 5.668 -10.494 1.00 89.75 97 LYS A N 1
ATOM 741 C CA . LYS A 1 97 ? 1.305 6.847 -11.186 1.00 89.75 97 LYS A CA 1
ATOM 742 C C . LYS A 1 97 ? 1.263 8.022 -10.228 1.00 89.75 97 LYS A C 1
ATOM 744 O O . LYS A 1 97 ? 0.222 8.274 -9.637 1.00 89.75 97 LYS A O 1
ATOM 749 N N . VAL A 1 98 ? 2.373 8.751 -10.153 1.00 90.38 98 VAL A N 1
ATOM 750 C CA . VAL A 1 98 ? 2.509 9.917 -9.276 1.00 90.38 98 VAL A CA 1
ATOM 751 C C . VAL A 1 98 ? 1.353 10.893 -9.499 1.00 90.38 98 VAL A C 1
ATOM 753 O O . VAL A 1 98 ? 1.168 11.365 -10.627 1.00 90.38 98 VAL A O 1
ATOM 756 N N . ASN A 1 99 ? 0.619 11.195 -8.423 1.00 88.00 99 ASN A N 1
ATOM 757 C CA . ASN A 1 99 ? -0.521 12.122 -8.401 1.00 88.00 99 ASN A CA 1
ATOM 758 C C . ASN A 1 99 ? -1.625 11.750 -9.406 1.00 88.00 99 ASN A C 1
ATOM 760 O O . ASN A 1 99 ? -2.016 12.564 -10.248 1.00 88.00 99 ASN A O 1
ATOM 764 N N . ALA A 1 100 ? -2.080 10.497 -9.384 1.00 87.69 100 ALA A N 1
ATOM 765 C CA . ALA A 1 100 ? -3.125 10.041 -10.297 1.00 87.69 100 ALA A CA 1
ATOM 766 C C . ALA A 1 100 ? -4.549 10.400 -9.847 1.00 87.69 100 ALA A C 1
ATOM 768 O O . ALA A 1 100 ? -5.408 10.560 -10.718 1.00 87.69 100 ALA A O 1
ATOM 769 N N . ASN A 1 101 ? -4.770 10.522 -8.536 1.00 78.12 101 ASN A N 1
ATOM 770 C CA . ASN A 1 101 ? -6.032 10.899 -7.893 1.00 78.12 101 ASN A CA 1
ATOM 771 C C . ASN A 1 101 ? -5.854 12.157 -7.042 1.00 78.12 101 ASN A C 1
ATOM 773 O O . ASN A 1 101 ? -6.846 12.911 -6.931 1.00 78.12 101 ASN A O 1
#

pLDDT: mean 88.22, std 4.78, range [70.25, 95.75]

Sequence (101 aa):
LNTVVIALCAFFVFGVMAVQLIGDSTGYCSDPFVLDRAMCVGVDEATGRMRLWSARAISYYWIGDATLSMFVLASQDNWEYAMYAGVDARSRDLGPKVNAN

Secondary structure (DSSP, 8-state):
-HHHHHHHHHHHHHHHHHHHHHTTS-EEESSTT--BGGG--SB-TTT-PBP-EEE-SS--SSHHHHHHHHHHHHTTSSHHHHHHHHHS---TTB---TT--

Solvent-accessible surface area (backbone atoms only — not comparable to full-atom values): 5475 Å² total; per-residue (Å²): 108,72,70,59,53,52,50,52,53,50,31,45,56,52,8,55,52,44,33,74,75,47,17,57,11,51,33,36,38,72,46,90,86,44,47,40,54,88,66,37,57,59,64,37,86,89,76,73,42,72,38,43,75,44,70,49,97,80,42,27,76,44,62,67,48,17,25,51,46,43,48,37,46,73,69,61,53,69,35,67,62,56,48,52,45,57,37,15,23,60,45,69,57,29,26,63,39,88,77,62,104

InterPro domains:
  IPR043203 Voltage-gated cation channel calcium and sodium [PTHR10037] (2-101)